Protein AF-A0A085G8K5-F1 (afdb_monomer_lite)

Sequence (101 aa):
MGSASGGGGSQIAQLNKQIDKLTQQLKNLSKKSDQSQEDVQKQIASIRQQIIMLQQQIQQIQQQQAQKAEQQAEKAMLDAEKANPKKDDDKKAAGQVDIYV

pLDDT: mean 75.66, std 19.02, range [35.22, 96.44]

Secondary structure (DSSP, 8-state):
------HHHHHHHHHHHHHHHHHHHHHHHTT-TTS-HHHHHHHHHHHHHHHHHHHHHHHHHHHHHHHHHHHHHHHHHHHHHHTS-----------------

Organism: Ewingella americana (strain ATCC 33852 / DSM 4580 / CCUG 14506 / JCM 5911 / LMG 7869 / NCTC 12157 / CDC 1468-78) (NCBI:txid910964)

InterPro domains:
  IPR025577 FlxA-like protein [PF14282] (4-84)

Structure (mmCIF, N/CA/C/O backbone):
data_AF-A0A085G8K5-F1
#
_entry.id   AF-A0A085G8K5-F1
#
loop_
_atom_site.group_PD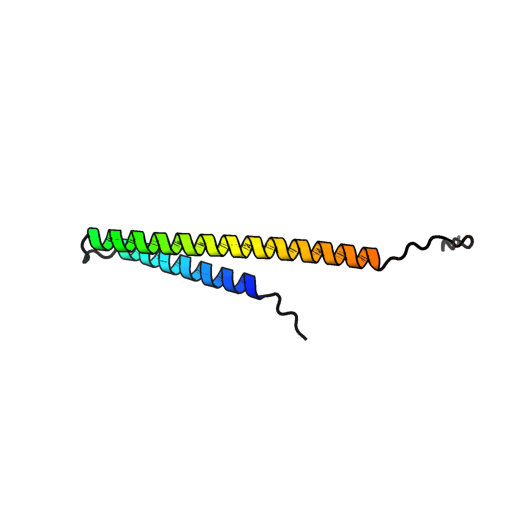B
_atom_site.id
_atom_site.type_symbol
_atom_site.label_atom_id
_atom_site.label_alt_id
_atom_site.label_comp_id
_atom_site.label_asym_id
_atom_site.label_entity_id
_atom_site.label_seq_id
_atom_site.pdbx_PDB_ins_code
_atom_site.Cartn_x
_atom_site.Cartn_y
_atom_site.Cartn_z
_atom_site.occupancy
_atom_site.B_iso_or_equiv
_atom_site.auth_seq_id
_atom_site.auth_comp_id
_atom_site.auth_asym_id
_atom_site.auth_atom_id
_atom_site.pdbx_PDB_model_num
ATOM 1 N N . MET A 1 1 ? 2.448 -14.523 -29.313 1.00 35.22 1 MET A N 1
ATOM 2 C CA . MET A 1 1 ? 2.698 -14.951 -27.914 1.00 35.22 1 MET A CA 1
ATOM 3 C C . MET A 1 1 ? 3.742 -13.985 -27.365 1.00 35.22 1 MET A C 1
ATOM 5 O O . MET A 1 1 ? 4.770 -13.878 -28.001 1.00 35.22 1 MET A O 1
ATOM 9 N N . GLY A 1 2 ? 3.598 -13.161 -26.332 1.00 42.94 2 GLY A N 1
ATOM 10 C CA . GLY A 1 2 ? 2.603 -12.916 -25.292 1.00 42.94 2 GLY A CA 1
ATOM 11 C C . GLY A 1 2 ? 3.322 -11.993 -24.296 1.00 42.94 2 GLY A C 1
ATOM 12 O O . GLY A 1 2 ? 3.936 -12.481 -23.354 1.00 42.94 2 GLY A O 1
ATOM 13 N N . SER A 1 3 ? 3.3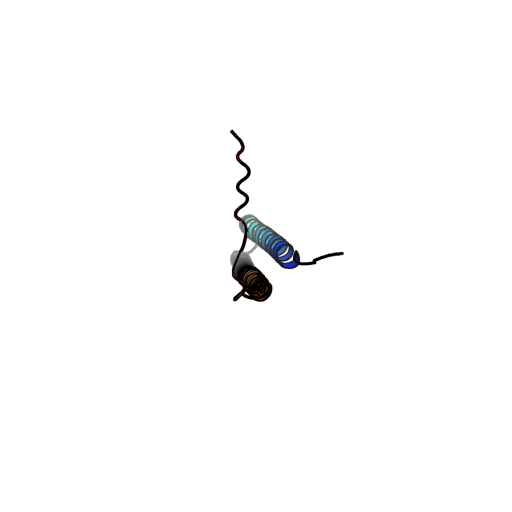80 -10.686 -24.578 1.00 40.31 3 SER A N 1
ATOM 14 C CA . SER A 1 3 ? 4.177 -9.734 -23.789 1.00 40.31 3 SER A CA 1
ATOM 15 C C . SER A 1 3 ? 3.468 -9.410 -22.477 1.00 40.31 3 SER A C 1
ATOM 17 O O . SER A 1 3 ? 2.552 -8.595 -22.424 1.00 40.31 3 SER A O 1
ATOM 19 N N . ALA A 1 4 ? 3.893 -10.083 -21.411 1.00 45.91 4 ALA A N 1
ATOM 20 C CA . ALA A 1 4 ? 3.395 -9.946 -20.047 1.00 45.91 4 ALA A CA 1
ATOM 21 C C . ALA A 1 4 ? 3.855 -8.637 -19.360 1.00 45.91 4 ALA A C 1
ATOM 23 O O . ALA A 1 4 ? 4.403 -8.663 -18.260 1.00 45.91 4 ALA A O 1
ATOM 24 N N . SER A 1 5 ? 3.631 -7.473 -19.977 1.00 49.12 5 SER A N 1
ATOM 25 C CA . SER A 1 5 ? 3.975 -6.166 -19.385 1.00 49.12 5 SER A CA 1
ATOM 26 C C . SER A 1 5 ? 2.895 -5.585 -18.452 1.00 49.12 5 SER A C 1
ATOM 28 O O . SER A 1 5 ? 3.056 -4.485 -17.933 1.00 49.12 5 SER A O 1
ATOM 30 N N . GLY A 1 6 ? 1.808 -6.315 -18.170 1.00 50.12 6 GLY A N 1
ATOM 31 C CA . GLY A 1 6 ? 0.637 -5.806 -17.429 1.00 50.12 6 GLY A CA 1
ATOM 32 C C . GLY A 1 6 ? 0.668 -5.903 -15.891 1.00 50.12 6 GLY A C 1
ATOM 33 O O . GLY A 1 6 ? -0.340 -5.614 -15.242 1.00 50.12 6 GLY A O 1
ATOM 34 N N . GLY A 1 7 ? 1.776 -6.332 -15.276 1.00 59.88 7 GLY A N 1
ATOM 35 C CA . GLY A 1 7 ? 1.799 -6.683 -13.844 1.00 59.88 7 GLY A CA 1
ATOM 36 C C . GLY A 1 7 ? 1.626 -5.500 -12.880 1.00 59.88 7 GLY A C 1
ATOM 37 O O . GLY A 1 7 ? 0.931 -5.610 -11.870 1.00 59.88 7 GLY A O 1
ATOM 38 N N . GLY A 1 8 ? 2.207 -4.343 -13.204 1.00 65.56 8 GLY A N 1
ATOM 39 C CA . GLY A 1 8 ? 2.260 -3.207 -12.282 1.00 65.56 8 GLY A CA 1
ATOM 40 C C . GLY A 1 8 ? 0.914 -2.503 -12.063 1.00 65.56 8 GLY A C 1
ATOM 41 O O . GLY A 1 8 ? 0.579 -2.139 -10.934 1.00 65.56 8 GLY A O 1
ATOM 42 N N . GLY A 1 9 ? 0.110 -2.341 -13.119 1.00 78.31 9 GLY A N 1
ATOM 43 C CA . GLY A 1 9 ? -1.213 -1.711 -13.018 1.00 78.31 9 GLY A CA 1
ATOM 44 C C . GLY A 1 9 ? -2.196 -2.544 -12.191 1.00 78.31 9 GLY A C 1
ATOM 45 O O . GLY A 1 9 ? -2.925 -2.011 -11.353 1.00 78.31 9 GLY A O 1
ATOM 46 N N . SER A 1 10 ? -2.150 -3.869 -12.355 1.00 84.19 10 SER A N 1
ATOM 47 C CA . SER A 1 10 ? -2.986 -4.808 -11.597 1.00 84.19 10 SER A CA 1
ATOM 48 C C . SER A 1 10 ? -2.677 -4.768 -10.096 1.00 84.19 10 SER A C 1
ATOM 50 O O . SER A 1 10 ? -3.593 -4.781 -9.273 1.00 84.19 10 SER A O 1
ATOM 52 N N . GLN A 1 11 ? -1.396 -4.642 -9.737 1.00 86.25 11 GLN A N 1
ATOM 53 C CA . GLN A 1 11 ? -0.958 -4.546 -8.346 1.00 86.25 11 GLN A CA 1
ATOM 54 C C . GLN A 1 11 ? -1.389 -3.220 -7.699 1.00 86.25 11 GLN A C 1
ATOM 56 O O . GLN A 1 11 ? -1.919 -3.228 -6.589 1.00 86.25 11 GLN A O 1
ATOM 61 N N . ILE A 1 12 ? -1.271 -2.088 -8.407 1.00 90.19 12 ILE A N 1
ATOM 62 C CA . ILE A 1 12 ? -1.782 -0.789 -7.927 1.00 90.19 12 ILE A CA 1
ATOM 63 C C . ILE A 1 12 ? -3.298 -0.853 -7.683 1.00 90.19 12 ILE A C 1
ATOM 65 O O . ILE A 1 12 ? -3.779 -0.383 -6.652 1.00 90.19 12 ILE A O 1
ATOM 69 N N . ALA A 1 13 ? -4.064 -1.458 -8.595 1.00 91.56 13 ALA A N 1
ATOM 70 C CA . ALA A 1 13 ? -5.515 -1.581 -8.447 1.00 91.56 13 ALA A CA 1
ATOM 71 C C . ALA A 1 13 ? -5.911 -2.415 -7.215 1.00 91.56 13 ALA A C 1
ATOM 73 O O . ALA A 1 13 ? -6.872 -2.081 -6.519 1.00 91.56 13 ALA A O 1
ATOM 74 N N . GLN A 1 14 ? -5.169 -3.485 -6.916 1.00 93.31 14 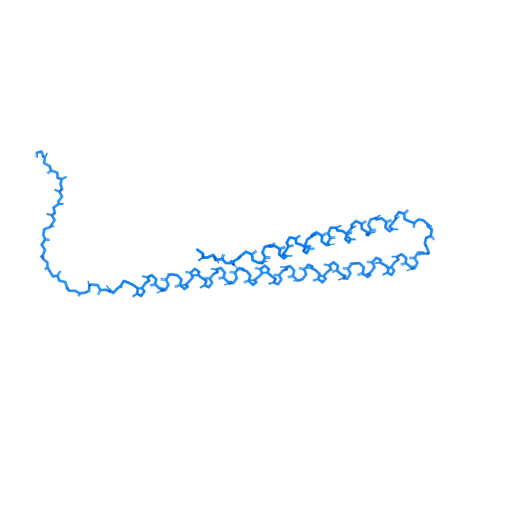GLN A N 1
ATOM 75 C CA . GLN A 1 14 ? -5.381 -4.290 -5.710 1.00 93.31 14 GLN A CA 1
ATOM 76 C C . GLN A 1 14 ? -5.051 -3.509 -4.432 1.00 93.31 14 GLN A C 1
ATOM 78 O O . GLN A 1 14 ? -5.845 -3.543 -3.490 1.00 93.31 14 GLN A O 1
ATOM 83 N N . LEU A 1 15 ? -3.934 -2.775 -4.411 1.00 93.56 15 LEU A N 1
ATOM 84 C CA . LEU A 1 15 ? -3.532 -1.947 -3.268 1.00 93.56 15 LEU A CA 1
ATOM 85 C C . LEU A 1 15 ? -4.550 -0.827 -2.996 1.00 93.56 15 LEU A C 1
ATOM 87 O O . LEU A 1 15 ? -4.957 -0.639 -1.852 1.00 93.56 15 LEU A O 1
ATOM 91 N N . ASN A 1 16 ? -5.055 -0.158 -4.039 1.00 93.50 16 ASN A N 1
ATOM 92 C CA . ASN A 1 16 ? -6.115 0.849 -3.901 1.00 93.50 16 ASN A CA 1
ATOM 93 C C . ASN A 1 16 ? -7.396 0.264 -3.288 1.00 93.50 16 ASN A C 1
ATOM 95 O O . ASN A 1 16 ? -7.945 0.832 -2.346 1.00 93.50 16 ASN A O 1
ATOM 99 N N . LYS A 1 17 ? -7.824 -0.928 -3.727 1.00 96.12 17 LYS A N 1
ATOM 100 C CA . LYS A 1 17 ? -8.978 -1.615 -3.118 1.00 96.12 17 LYS A CA 1
ATOM 101 C C . LYS A 1 17 ? -8.760 -1.934 -1.636 1.00 96.12 17 LYS A C 1
ATOM 103 O O . LYS A 1 17 ? -9.721 -1.929 -0.866 1.00 96.12 17 LYS A O 1
ATOM 108 N N . GLN A 1 18 ? -7.531 -2.250 -1.223 1.00 95.19 18 GLN A N 1
ATOM 109 C CA . GLN A 1 18 ? -7.216 -2.474 0.192 1.00 95.19 18 GLN A CA 1
ATOM 110 C C . GLN A 1 18 ? -7.297 -1.173 0.998 1.00 95.19 18 GLN A C 1
ATOM 112 O O . GLN A 1 18 ? -7.875 -1.181 2.084 1.00 95.19 18 GLN A O 1
ATOM 117 N N . ILE A 1 19 ? -6.806 -0.057 0.450 1.00 94.88 19 ILE A N 1
ATOM 118 C CA . ILE A 1 19 ? -6.940 1.273 1.066 1.00 94.88 19 ILE A CA 1
ATOM 119 C C . ILE A 1 19 ? -8.415 1.642 1.249 1.00 94.88 19 ILE A C 1
ATOM 121 O O . ILE A 1 19 ? -8.800 2.086 2.334 1.00 94.88 19 ILE A O 1
ATOM 125 N N . ASP A 1 20 ? -9.257 1.411 0.240 1.00 95.75 20 ASP A N 1
ATOM 126 C CA . ASP A 1 20 ? -10.696 1.681 0.334 1.00 95.75 20 ASP A CA 1
ATOM 127 C C . ASP A 1 20 ? -11.353 0.856 1.444 1.00 95.75 20 ASP A C 1
ATOM 129 O O . ASP A 1 20 ? -12.097 1.396 2.268 1.00 95.75 20 ASP A O 1
ATOM 133 N N . LYS A 1 21 ? -11.032 -0.443 1.528 1.00 96.00 21 LYS A N 1
ATOM 134 C CA . LYS A 1 21 ? -11.526 -1.320 2.601 1.00 96.00 21 LYS A CA 1
ATOM 135 C C . LYS A 1 21 ? -11.100 -0.830 3.984 1.00 96.00 21 LYS A C 1
ATOM 137 O O . LYS A 1 21 ? -11.947 -0.722 4.869 1.00 96.00 21 LYS A O 1
ATOM 142 N N . LEU A 1 22 ? -9.824 -0.494 4.164 1.00 94.81 22 LEU A N 1
ATOM 143 C CA . LEU A 1 22 ? -9.290 0.028 5.428 1.00 94.81 22 LEU A CA 1
ATOM 144 C C . LEU A 1 22 ? -9.942 1.366 5.808 1.00 94.81 22 LEU A C 1
ATOM 146 O O . LEU A 1 22 ? -10.302 1.589 6.964 1.00 94.81 22 LEU A O 1
ATOM 150 N N . THR A 1 23 ? -10.185 2.235 4.829 1.00 92.44 23 THR A N 1
ATOM 151 C CA . THR A 1 23 ? -10.864 3.523 5.035 1.00 92.44 23 THR A CA 1
ATOM 152 C C . THR A 1 23 ? -12.329 3.329 5.437 1.00 92.44 23 THR A C 1
ATOM 154 O O . THR A 1 23 ? -12.840 4.037 6.310 1.00 92.44 23 THR A O 1
ATOM 157 N N . GLN A 1 24 ? -13.019 2.346 4.853 1.00 94.38 24 GLN A N 1
ATOM 158 C CA . GLN A 1 24 ? -14.368 1.972 5.283 1.00 94.38 24 GLN A CA 1
ATOM 159 C C . GLN A 1 24 ? -14.379 1.376 6.693 1.00 94.38 24 GLN A C 1
ATOM 161 O O . GLN A 1 24 ? -15.255 1.725 7.485 1.00 94.38 24 GLN A O 1
ATOM 166 N N . GLN A 1 25 ? -13.399 0.536 7.039 1.00 91.06 25 GLN A N 1
ATOM 167 C CA . GLN A 1 25 ? -13.248 0.033 8.406 1.00 91.06 25 GLN A CA 1
ATOM 168 C C . GLN A 1 25 ? -13.064 1.184 9.398 1.00 91.06 25 GLN A C 1
ATOM 170 O O . GLN A 1 25 ? -13.743 1.199 10.421 1.00 91.06 25 GLN A O 1
ATOM 175 N N . LEU A 1 26 ? -12.262 2.199 9.058 1.00 89.94 26 LEU A N 1
ATOM 176 C CA . LEU A 1 26 ? -12.099 3.404 9.873 1.00 89.94 26 LEU A CA 1
ATOM 177 C C . LEU A 1 26 ? -13.436 4.124 10.124 1.00 89.94 26 LEU A C 1
ATOM 179 O O . LEU A 1 26 ? -13.761 4.448 11.263 1.00 89.94 26 LEU A O 1
ATOM 183 N N . LYS A 1 27 ? -14.242 4.328 9.071 1.00 89.06 27 LYS A N 1
ATOM 184 C CA . LYS A 1 27 ? -15.578 4.946 9.182 1.00 89.06 27 LYS A CA 1
ATOM 185 C C . LYS A 1 27 ? -16.541 4.115 10.026 1.00 89.06 27 LYS A C 1
ATOM 187 O O . LYS A 1 27 ? -17.376 4.677 10.729 1.00 89.06 27 LYS A O 1
ATOM 192 N N . ASN A 1 28 ? -16.453 2.791 9.936 1.00 89.56 28 ASN A N 1
ATOM 193 C CA . ASN A 1 28 ? -17.311 1.887 10.692 1.00 89.56 28 ASN A CA 1
ATOM 194 C C . ASN A 1 28 ? -16.897 1.802 12.165 1.00 89.56 28 ASN A C 1
ATOM 196 O O . ASN A 1 28 ? -17.766 1.643 13.015 1.00 89.56 28 ASN A O 1
ATOM 200 N N . LEU A 1 29 ? -15.610 1.968 12.481 1.00 85.31 29 LEU A N 1
ATOM 201 C CA . LEU A 1 29 ? -15.123 2.015 13.861 1.00 85.31 29 LEU A CA 1
ATOM 202 C C . LEU A 1 29 ? -15.681 3.206 14.630 1.00 85.31 29 LEU A C 1
ATOM 204 O O . LEU A 1 29 ? -16.117 3.041 15.762 1.00 85.31 29 LEU A O 1
ATOM 208 N N . SER A 1 30 ? -15.785 4.373 13.992 1.00 74.19 30 SER A N 1
ATOM 209 C CA . SER A 1 30 ? -16.426 5.547 14.599 1.00 74.19 30 SER A CA 1
ATOM 210 C C . SER A 1 30 ? -17.921 5.356 14.890 1.00 74.19 30 SER A C 1
ATOM 212 O O . SER A 1 30 ? -18.496 6.153 15.622 1.00 74.19 30 SER A O 1
ATOM 214 N N . LYS A 1 31 ? -18.560 4.325 14.318 1.00 79.75 31 LYS A N 1
ATOM 215 C CA . LYS A 1 31 ? -19.977 3.994 14.536 1.00 79.75 31 LYS A CA 1
ATOM 216 C C . LYS A 1 31 ? -20.191 2.894 15.579 1.00 79.75 31 LYS A C 1
ATOM 218 O O . LYS A 1 31 ? -21.336 2.626 15.926 1.00 79.75 31 LYS A O 1
ATOM 223 N N . LYS A 1 32 ? -19.130 2.225 16.046 1.00 73.88 32 LYS A N 1
ATOM 224 C CA . LYS A 1 32 ? -19.239 1.182 17.072 1.00 73.88 32 LYS A CA 1
ATOM 225 C C . LYS A 1 32 ? -19.193 1.823 18.454 1.00 73.88 32 LYS A C 1
ATOM 227 O O . LYS A 1 32 ? -18.127 2.194 18.929 1.00 73.88 32 LYS A O 1
ATOM 232 N N . SER A 1 33 ? -20.359 1.938 19.082 1.00 65.00 33 SER A N 1
ATOM 233 C CA . SER A 1 33 ? -20.522 2.516 20.423 1.00 65.00 33 SER A CA 1
ATOM 234 C C . SER A 1 33 ? -20.166 1.555 2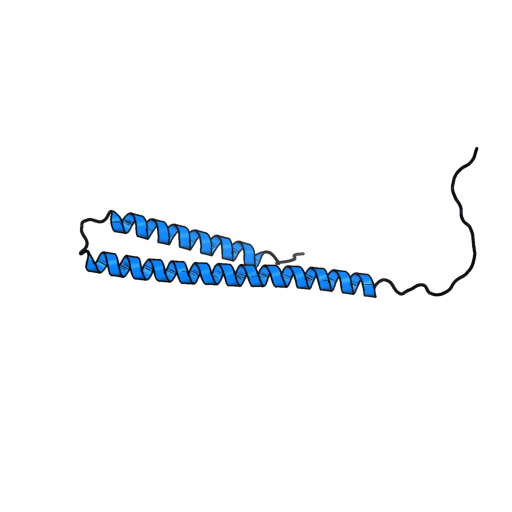1.567 1.00 65.00 33 SER A C 1
ATOM 236 O O . SER A 1 33 ? -20.033 2.005 22.696 1.00 65.00 33 SER A O 1
ATOM 238 N N . ASP A 1 34 ? -19.978 0.260 21.282 1.00 76.94 34 ASP A N 1
ATOM 239 C CA . ASP A 1 34 ? -19.705 -0.782 22.291 1.00 76.94 34 ASP A CA 1
ATOM 240 C C . ASP A 1 34 ? -18.218 -0.954 22.664 1.00 76.94 34 ASP A C 1
ATOM 242 O O . ASP A 1 34 ? -17.889 -1.791 23.502 1.00 76.94 34 ASP A O 1
ATOM 246 N N . GLN A 1 35 ? -17.292 -0.209 22.047 1.00 78.00 35 GLN A N 1
ATOM 247 C CA . GLN A 1 35 ? -15.860 -0.297 22.366 1.00 78.00 35 GLN A CA 1
ATOM 248 C C . GLN A 1 35 ? -15.368 0.912 23.161 1.00 78.00 35 GLN A C 1
ATOM 250 O O . GLN A 1 35 ? -15.737 2.052 22.884 1.00 78.00 35 GLN A O 1
ATOM 255 N N . SER A 1 36 ? -14.451 0.659 24.097 1.00 84.25 36 SER A N 1
ATOM 256 C CA . SER A 1 36 ? -13.732 1.704 24.821 1.00 84.25 36 SER A CA 1
ATOM 257 C C . SER A 1 36 ? -13.008 2.642 23.855 1.00 84.25 36 SER A C 1
ATOM 259 O O . SER A 1 36 ? -12.388 2.211 22.879 1.00 84.25 36 SER A O 1
ATOM 261 N N . GLN A 1 37 ? -13.031 3.938 24.161 1.00 85.00 37 GLN A N 1
ATOM 262 C CA . GLN A 1 37 ? -12.435 4.978 23.319 1.00 85.00 37 GLN A CA 1
ATOM 263 C C . GLN A 1 37 ? -10.941 4.735 23.040 1.00 85.00 37 GLN A C 1
ATOM 265 O O . GLN A 1 37 ? -10.457 5.028 21.947 1.00 85.00 37 GLN A O 1
ATOM 270 N N . GLU A 1 38 ? -10.217 4.158 24.002 1.00 87.81 38 GLU A N 1
ATOM 271 C CA . GLU A 1 38 ? -8.796 3.834 23.862 1.00 87.81 38 GLU A CA 1
ATOM 272 C C . GLU A 1 38 ? -8.544 2.709 22.842 1.00 87.81 38 GLU A C 1
ATOM 274 O O . GLU A 1 38 ? -7.642 2.813 22.008 1.00 87.81 38 GLU A O 1
ATOM 279 N N . ASP A 1 39 ? -9.380 1.667 22.839 1.00 88.69 39 ASP A N 1
ATOM 280 C CA . ASP A 1 39 ? -9.292 0.572 21.866 1.00 88.69 39 ASP A CA 1
ATOM 281 C C . ASP A 1 39 ? -9.615 1.061 20.454 1.00 88.69 39 ASP A C 1
ATOM 283 O O . ASP A 1 39 ? -8.915 0.725 19.494 1.00 88.69 39 ASP A O 1
ATOM 287 N N . VAL A 1 40 ? -10.632 1.918 20.326 1.00 89.25 40 VAL A N 1
ATOM 288 C CA . VAL A 1 40 ? -10.986 2.551 19.050 1.00 89.25 40 VAL A CA 1
ATOM 289 C C . VAL A 1 40 ? -9.825 3.400 18.532 1.00 89.25 40 VAL A C 1
ATOM 291 O O . VAL A 1 40 ? -9.463 3.292 17.359 1.00 89.25 40 VAL A O 1
ATOM 294 N N . GLN A 1 41 ? -9.185 4.202 19.388 1.00 89.38 41 GLN A N 1
ATOM 295 C CA . GLN A 1 41 ? -8.026 5.004 18.987 1.00 89.38 41 GLN A CA 1
ATOM 296 C C . GLN A 1 41 ? -6.840 4.145 18.533 1.00 89.38 41 GLN A C 1
ATOM 298 O O . GLN A 1 41 ? -6.242 4.449 17.497 1.00 89.38 41 GLN A O 1
ATOM 303 N N . LYS A 1 42 ? -6.525 3.051 19.240 1.00 91.44 42 LYS A N 1
ATOM 304 C CA . LYS A 1 42 ? -5.458 2.115 18.836 1.00 91.44 42 LYS A CA 1
ATOM 305 C C . LYS A 1 42 ? -5.742 1.499 17.465 1.00 91.44 42 LYS A C 1
ATOM 307 O O . LYS A 1 42 ? -4.846 1.432 16.621 1.00 91.44 42 LYS A O 1
ATOM 312 N N . GLN A 1 43 ? -6.990 1.107 17.205 1.00 90.69 43 GLN A N 1
ATOM 313 C CA . GLN A 1 43 ? -7.387 0.561 15.905 1.00 90.69 43 GLN A CA 1
ATOM 314 C C . GLN A 1 43 ? -7.320 1.611 14.790 1.00 90.69 43 GLN A C 1
ATOM 316 O O . GLN A 1 43 ? -6.784 1.327 13.719 1.00 90.69 43 GLN A O 1
ATOM 321 N N . ILE A 1 44 ? -7.778 2.841 15.048 1.00 90.94 44 ILE A N 1
ATOM 322 C CA . ILE A 1 44 ? -7.651 3.972 14.115 1.00 90.94 44 ILE A CA 1
ATOM 323 C C . ILE A 1 44 ? -6.182 4.218 13.768 1.00 90.94 44 ILE A C 1
ATOM 325 O O . ILE A 1 44 ? -5.852 4.360 12.589 1.00 90.94 44 ILE A O 1
ATOM 329 N N . ALA A 1 45 ? -5.299 4.258 14.769 1.00 93.50 45 ALA A N 1
ATOM 330 C CA . ALA A 1 45 ? -3.871 4.475 14.564 1.00 93.50 45 ALA A CA 1
ATOM 331 C C . ALA A 1 45 ? -3.246 3.355 13.717 1.00 93.50 45 ALA A C 1
ATOM 333 O O . ALA A 1 45 ? -2.570 3.640 12.728 1.00 93.50 45 ALA A O 1
ATOM 334 N N . SER A 1 46 ? -3.545 2.092 14.038 1.00 95.00 46 SER A N 1
ATOM 335 C CA . SER A 1 46 ? -3.057 0.933 13.280 1.00 95.00 46 SER A CA 1
ATOM 336 C C . SER A 1 46 ? -3.521 0.955 11.820 1.00 95.00 46 SER A C 1
ATOM 338 O O . SER A 1 46 ? -2.709 0.814 10.905 1.00 95.00 46 SER A O 1
ATOM 340 N N . ILE A 1 47 ? -4.811 1.208 11.579 1.00 94.31 47 ILE A N 1
ATOM 341 C CA . ILE A 1 47 ? -5.378 1.279 10.225 1.00 94.31 47 ILE A CA 1
ATOM 342 C C . ILE A 1 47 ? -4.766 2.442 9.438 1.00 94.31 47 ILE A C 1
ATOM 344 O O . ILE A 1 47 ? -4.393 2.266 8.279 1.00 94.31 47 ILE A O 1
ATOM 348 N N . ARG A 1 48 ? -4.607 3.621 10.054 1.00 93.81 48 ARG A N 1
ATOM 349 C CA . ARG A 1 48 ? -3.944 4.767 9.409 1.00 93.81 48 ARG A CA 1
ATOM 350 C C . ARG A 1 48 ? -2.512 4.435 9.006 1.00 93.81 48 ARG A C 1
ATOM 352 O O . ARG A 1 48 ? -2.113 4.762 7.892 1.00 93.81 48 ARG A O 1
ATOM 359 N N . GLN A 1 49 ? -1.764 3.754 9.870 1.00 96.44 49 GLN A N 1
ATOM 360 C CA . GLN A 1 49 ? -0.396 3.341 9.566 1.00 96.44 49 GLN A CA 1
ATOM 361 C C . GLN A 1 49 ? -0.344 2.371 8.379 1.00 96.44 49 GLN A C 1
ATOM 363 O O . GLN A 1 49 ? 0.490 2.531 7.488 1.00 96.44 49 GLN A O 1
ATOM 368 N N . GLN A 1 50 ? -1.270 1.410 8.319 1.00 95.38 50 GLN A N 1
ATOM 369 C CA . GLN A 1 50 ? -1.389 0.492 7.183 1.00 95.38 50 GLN A CA 1
ATOM 370 C C . GLN A 1 50 ? -1.724 1.232 5.882 1.00 95.38 50 GLN A C 1
ATOM 372 O O . GLN A 1 50 ? -1.103 0.968 4.855 1.00 95.38 50 GLN A O 1
ATOM 377 N N . ILE A 1 51 ? -2.639 2.207 5.924 1.00 95.38 51 ILE A N 1
ATOM 378 C CA . ILE A 1 51 ? -2.967 3.047 4.762 1.00 95.38 51 ILE A CA 1
ATOM 379 C C . ILE A 1 51 ? -1.728 3.805 4.268 1.00 95.38 51 ILE A C 1
ATOM 381 O O . ILE A 1 51 ? -1.466 3.811 3.066 1.00 95.38 51 ILE A O 1
ATOM 385 N N . ILE A 1 52 ? -0.947 4.405 5.172 1.00 96.00 52 ILE A N 1
ATOM 386 C CA . ILE A 1 52 ? 0.279 5.138 4.815 1.00 96.00 52 ILE A CA 1
ATOM 387 C C . ILE A 1 52 ? 1.291 4.211 4.128 1.00 96.00 52 ILE A C 1
ATOM 389 O O . ILE A 1 52 ? 1.870 4.587 3.109 1.00 96.00 52 ILE A O 1
ATOM 393 N N . MET A 1 53 ? 1.487 2.994 4.644 1.00 96.31 53 MET A N 1
ATOM 394 C CA . MET A 1 53 ? 2.389 2.019 4.020 1.00 96.31 53 MET A CA 1
ATOM 395 C C . MET A 1 53 ? 1.919 1.615 2.618 1.00 96.31 53 MET A C 1
ATOM 397 O O . MET A 1 53 ? 2.721 1.600 1.685 1.00 96.31 53 MET A O 1
ATOM 401 N N . LEU A 1 54 ? 0.621 1.347 2.444 1.00 95.38 54 LEU A N 1
ATOM 402 C CA . LEU A 1 54 ? 0.058 1.001 1.136 1.00 95.38 54 LEU A CA 1
ATOM 403 C C . LEU A 1 54 ? 0.188 2.158 0.134 1.00 95.38 54 LEU A C 1
ATOM 405 O O . LEU A 1 54 ? 0.537 1.925 -1.021 1.00 95.38 54 LEU A O 1
ATOM 409 N N . GLN A 1 55 ? -0.027 3.405 0.566 1.00 93.75 55 GLN A N 1
ATOM 410 C CA . GLN A 1 55 ? 0.165 4.582 -0.290 1.00 93.75 55 GLN A CA 1
ATOM 411 C C . GLN A 1 55 ? 1.623 4.746 -0.729 1.00 93.75 55 GLN A C 1
ATOM 413 O O . GLN A 1 55 ? 1.876 5.009 -1.906 1.00 93.75 55 GLN A O 1
ATOM 418 N N . GLN A 1 56 ? 2.580 4.548 0.181 1.00 96.06 56 GLN A N 1
ATOM 419 C CA . GLN A 1 56 ? 4.002 4.569 -0.171 1.00 96.06 56 GLN A CA 1
ATOM 420 C C . GLN A 1 56 ? 4.345 3.477 -1.186 1.00 96.06 56 GLN A C 1
ATOM 422 O O . GLN A 1 56 ? 5.038 3.742 -2.169 1.00 96.06 56 GLN A O 1
ATOM 427 N N . GLN A 1 57 ? 3.806 2.270 -1.004 1.00 93.44 57 GLN A N 1
ATOM 428 C CA . GLN A 1 57 ? 4.031 1.169 -1.935 1.00 93.44 57 GLN A CA 1
ATOM 429 C C . GLN A 1 57 ? 3.456 1.472 -3.327 1.00 93.44 57 GLN A C 1
ATOM 431 O O . GLN A 1 57 ? 4.103 1.189 -4.335 1.00 93.44 57 GLN A O 1
ATOM 436 N N . ILE A 1 58 ? 2.282 2.108 -3.403 1.00 93.19 58 ILE A N 1
ATOM 437 C CA . ILE A 1 58 ? 1.703 2.562 -4.675 1.00 93.19 58 ILE A CA 1
ATOM 438 C C . ILE A 1 58 ? 2.606 3.594 -5.352 1.00 93.19 58 ILE A C 1
ATOM 440 O O . ILE A 1 58 ? 2.881 3.448 -6.544 1.00 93.19 58 ILE A O 1
ATOM 444 N N . GLN A 1 59 ? 3.085 4.605 -4.620 1.00 93.31 59 GLN A N 1
ATOM 445 C CA . GLN A 1 59 ? 3.986 5.611 -5.192 1.00 93.31 59 GLN A CA 1
ATOM 446 C C . GLN A 1 59 ? 5.267 4.978 -5.735 1.00 93.31 59 GLN A C 1
ATOM 448 O O . GLN A 1 59 ? 5.678 5.285 -6.853 1.00 93.31 59 GLN A O 1
ATOM 453 N N . GLN A 1 60 ? 5.867 4.052 -4.984 1.00 92.75 60 GLN A N 1
ATOM 454 C CA . GLN A 1 60 ? 7.076 3.361 -5.418 1.00 92.75 60 GLN A CA 1
ATOM 455 C C . GLN A 1 60 ? 6.834 2.567 -6.710 1.00 92.75 60 GLN A C 1
ATOM 457 O O . GLN A 1 60 ? 7.638 2.633 -7.640 1.00 92.75 60 GLN A O 1
ATOM 462 N N . ILE A 1 61 ? 5.705 1.858 -6.805 1.00 91.00 61 ILE A N 1
ATOM 463 C CA . ILE A 1 61 ? 5.341 1.101 -8.008 1.00 91.00 61 ILE A CA 1
ATOM 464 C C . ILE A 1 61 ? 5.074 2.041 -9.196 1.00 91.00 61 ILE A C 1
ATOM 466 O O . ILE A 1 61 ? 5.482 1.725 -10.314 1.00 91.00 61 ILE A O 1
ATOM 470 N N . GLN A 1 62 ? 4.417 3.186 -8.983 1.00 88.62 62 GLN A N 1
ATOM 471 C CA . GLN A 1 62 ? 4.190 4.178 -10.042 1.00 88.62 62 GLN A CA 1
ATOM 472 C C . GLN A 1 62 ? 5.504 4.753 -10.572 1.00 88.62 62 GLN A C 1
ATOM 474 O O . GLN A 1 62 ? 5.701 4.777 -11.786 1.00 88.62 62 GLN A O 1
ATOM 479 N N . GLN A 1 63 ? 6.428 5.139 -9.687 1.00 89.94 63 GLN A N 1
ATOM 480 C CA . GLN A 1 63 ? 7.747 5.631 -10.096 1.00 89.94 63 GLN A CA 1
ATOM 481 C C . GLN A 1 63 ? 8.519 4.576 -10.894 1.00 89.94 63 GLN A C 1
ATOM 483 O O . GLN A 1 63 ? 9.069 4.881 -11.950 1.00 89.94 63 GLN A O 1
ATOM 488 N N . GLN A 1 64 ? 8.509 3.317 -10.446 1.00 88.56 64 GLN A N 1
ATOM 489 C CA . GLN A 1 64 ? 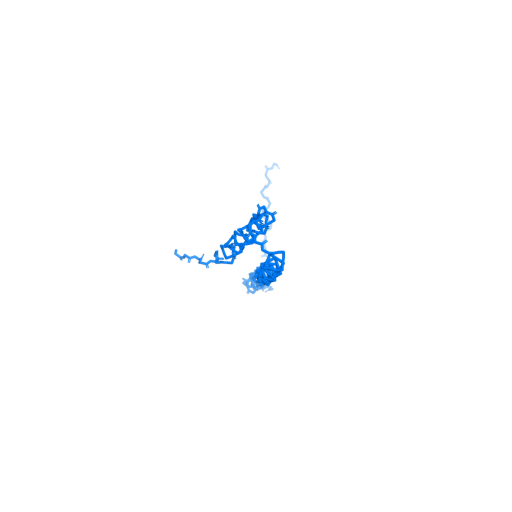9.162 2.227 -11.177 1.00 88.56 64 GLN A CA 1
ATOM 490 C C . GLN A 1 64 ? 8.547 1.983 -12.559 1.00 88.56 64 GLN A C 1
ATOM 492 O O . GLN A 1 64 ? 9.263 1.621 -13.493 1.00 88.56 64 GLN A O 1
ATOM 497 N N . GLN A 1 65 ? 7.230 2.143 -12.705 1.00 85.56 65 GLN A N 1
ATOM 498 C CA . GLN A 1 65 ? 6.570 2.010 -14.004 1.00 85.56 65 GLN A CA 1
ATOM 499 C C . GLN A 1 65 ? 6.923 3.160 -14.943 1.00 85.56 65 GLN A C 1
ATOM 501 O O . GLN A 1 65 ? 7.235 2.890 -16.101 1.00 85.56 65 GLN A O 1
ATOM 506 N N . ALA A 1 66 ? 6.930 4.401 -14.446 1.00 83.31 66 ALA A N 1
ATOM 507 C CA . ALA A 1 66 ? 7.330 5.571 -15.226 1.00 83.31 66 ALA A CA 1
ATOM 508 C C . ALA A 1 66 ? 8.767 5.418 -15.749 1.00 83.31 66 ALA A C 1
ATOM 510 O O . ALA A 1 66 ? 8.982 5.432 -16.958 1.00 83.31 66 ALA A O 1
ATOM 511 N N . GLN A 1 67 ? 9.714 5.092 -14.863 1.00 85.12 67 GLN A N 1
ATOM 512 C CA . GLN A 1 67 ? 11.116 4.884 -15.242 1.00 85.12 67 GLN A CA 1
ATOM 513 C C . GLN A 1 67 ? 11.297 3.759 -16.270 1.00 85.12 67 GLN A C 1
ATOM 515 O O . GLN A 1 67 ? 12.096 3.879 -17.197 1.00 85.12 67 GLN A O 1
ATOM 520 N N . LYS A 1 68 ? 10.564 2.645 -16.133 1.00 83.81 68 LYS A N 1
ATOM 521 C CA . LYS A 1 68 ? 10.624 1.544 -17.110 1.00 83.81 68 LYS A CA 1
ATOM 522 C C . LYS A 1 68 ? 10.055 1.943 -18.469 1.00 83.81 68 LYS A C 1
ATOM 524 O O . LYS A 1 68 ? 10.575 1.474 -19.479 1.00 83.81 68 LYS A O 1
ATOM 529 N N . ALA A 1 69 ? 9.001 2.756 -18.496 1.00 80.00 69 ALA A N 1
ATOM 530 C CA . ALA A 1 69 ? 8.418 3.252 -19.736 1.00 80.00 69 ALA A CA 1
ATOM 531 C C . ALA A 1 69 ? 9.391 4.194 -20.463 1.00 80.00 69 ALA A C 1
ATOM 533 O O . ALA A 1 69 ? 9.620 4.017 -21.657 1.00 80.00 69 ALA A O 1
ATOM 534 N N . GLU A 1 70 ? 10.033 5.111 -19.734 1.00 76.50 70 GLU A N 1
ATOM 535 C CA . GLU A 1 70 ? 11.049 6.024 -20.278 1.00 76.50 70 GLU A CA 1
ATOM 536 C C . GLU A 1 70 ? 12.266 5.261 -20.821 1.00 76.50 70 GLU A C 1
ATOM 538 O O . GLU A 1 70 ? 12.662 5.461 -21.967 1.00 76.50 70 GLU A O 1
ATOM 543 N N . GLN A 1 71 ? 12.800 4.298 -20.061 1.00 76.50 71 GLN A N 1
ATOM 544 C CA . GLN A 1 71 ? 13.931 3.478 -20.515 1.00 76.50 71 GLN A CA 1
ATOM 545 C C . GLN A 1 71 ? 13.600 2.621 -21.744 1.00 76.50 71 GLN A C 1
ATOM 547 O O . GLN A 1 71 ? 14.477 2.371 -22.568 1.00 76.50 71 GLN A O 1
ATOM 552 N N . GLN A 1 72 ? 12.364 2.124 -21.868 1.00 74.88 72 GLN A N 1
ATOM 553 C CA . GLN A 1 72 ? 11.947 1.373 -23.057 1.00 74.88 72 GLN A CA 1
ATOM 554 C C . GLN A 1 72 ? 11.804 2.282 -24.277 1.00 74.88 72 GLN A C 1
ATOM 556 O O . GLN A 1 72 ? 12.219 1.881 -25.361 1.00 74.88 72 GLN A O 1
ATOM 561 N N . ALA A 1 73 ? 11.271 3.494 -24.105 1.00 72.94 73 ALA A N 1
ATOM 562 C CA . ALA A 1 73 ? 11.181 4.474 -25.183 1.00 72.94 73 ALA A CA 1
ATOM 563 C C . ALA A 1 73 ? 12.574 4.912 -25.664 1.00 72.94 73 ALA A C 1
ATOM 565 O O . ALA A 1 73 ? 12.835 4.918 -26.864 1.00 72.94 73 ALA A O 1
ATOM 566 N N . GLU A 1 74 ? 13.495 5.187 -24.738 1.00 73.62 74 GLU A N 1
ATOM 567 C CA . GLU A 1 74 ? 14.859 5.607 -25.068 1.00 73.62 74 GLU A CA 1
ATOM 568 C C . GLU A 1 74 ? 15.657 4.482 -25.744 1.00 73.62 74 GLU A C 1
ATOM 570 O O . GLU A 1 74 ? 16.311 4.714 -26.760 1.00 73.62 74 GLU A O 1
ATOM 575 N N . LYS A 1 75 ? 15.534 3.234 -25.266 1.00 70.94 75 LYS A N 1
ATOM 576 C CA . LYS A 1 75 ? 16.124 2.066 -25.946 1.00 70.94 75 LYS A CA 1
ATOM 577 C C . LYS A 1 75 ? 15.537 1.847 -27.337 1.00 70.94 75 LYS A C 1
ATOM 579 O O . LYS A 1 75 ? 16.295 1.580 -28.261 1.00 70.94 75 LYS A O 1
ATOM 584 N N . ALA A 1 76 ? 14.223 2.000 -27.505 1.00 70.81 76 ALA A N 1
ATOM 585 C CA . ALA A 1 76 ? 13.587 1.881 -28.814 1.00 70.81 76 ALA A CA 1
ATOM 586 C C . ALA A 1 76 ? 14.063 2.973 -29.790 1.00 70.81 76 ALA A C 1
ATOM 588 O O . ALA A 1 76 ? 14.271 2.679 -30.965 1.00 70.81 76 ALA A O 1
ATOM 589 N N . MET A 1 77 ? 14.291 4.206 -29.317 1.00 63.84 77 MET A N 1
ATOM 590 C CA . MET A 1 77 ? 14.875 5.281 -30.132 1.00 63.84 77 MET A CA 1
ATOM 591 C C . MET A 1 77 ? 16.348 5.016 -30.475 1.00 63.84 77 MET A C 1
ATOM 593 O O . MET A 1 77 ? 16.739 5.181 -31.627 1.00 63.84 77 MET A O 1
ATOM 597 N N . LEU A 1 78 ? 17.152 4.549 -29.516 1.00 66.06 78 LEU A N 1
ATOM 598 C CA . LEU A 1 78 ? 18.566 4.211 -29.730 1.00 66.06 78 LEU A CA 1
ATOM 599 C C . LEU A 1 78 ? 18.751 3.019 -30.685 1.00 66.06 78 LEU A C 1
ATOM 601 O O . LEU A 1 78 ? 19.669 3.031 -31.506 1.00 66.06 78 LEU A O 1
ATOM 605 N N . ASP A 1 79 ? 17.884 2.008 -30.607 1.00 63.81 79 ASP A N 1
ATOM 606 C CA . ASP A 1 79 ? 17.887 0.874 -31.537 1.00 63.81 79 ASP A CA 1
ATOM 607 C C . ASP A 1 79 ? 17.412 1.296 -32.939 1.00 63.81 79 ASP A C 1
ATOM 609 O O . ASP A 1 79 ? 17.988 0.856 -33.935 1.00 63.81 79 ASP A O 1
ATOM 613 N N . ALA A 1 80 ? 16.429 2.201 -33.040 1.00 59.94 80 ALA A N 1
ATOM 614 C CA . ALA A 1 80 ? 16.005 2.777 -34.318 1.00 59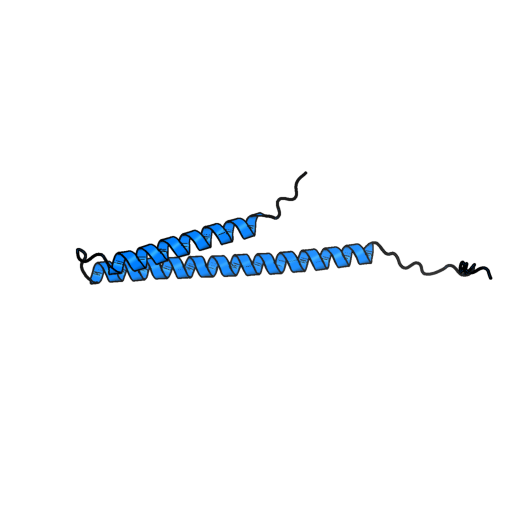.94 80 ALA A CA 1
ATOM 615 C C . ALA A 1 80 ? 17.103 3.642 -34.969 1.00 59.94 80 ALA A C 1
ATOM 617 O O . ALA A 1 80 ? 17.276 3.598 -36.187 1.00 59.94 80 ALA A O 1
ATOM 618 N N . GLU A 1 81 ? 17.884 4.380 -34.176 1.00 57.00 81 GLU A N 1
ATOM 619 C CA . GLU A 1 81 ? 19.000 5.197 -34.667 1.00 57.00 81 GLU A CA 1
ATOM 620 C C . GLU A 1 81 ? 20.216 4.345 -35.078 1.00 57.00 81 GLU A C 1
ATOM 622 O O . GLU A 1 81 ? 20.857 4.626 -36.090 1.00 57.00 81 GLU A O 1
ATOM 627 N N . LYS A 1 82 ? 20.499 3.237 -34.377 1.00 57.53 82 LYS A N 1
ATOM 628 C CA . LYS A 1 82 ? 21.536 2.270 -34.791 1.00 57.53 82 LYS A CA 1
ATOM 629 C C . LYS A 1 82 ? 21.152 1.438 -36.017 1.00 57.53 82 LYS A C 1
ATOM 631 O O . LYS A 1 82 ? 22.045 0.952 -36.710 1.00 57.53 82 LYS A O 1
ATOM 636 N N . ALA A 1 83 ? 19.859 1.275 -36.296 1.00 55.00 83 ALA A N 1
ATOM 637 C CA . ALA A 1 83 ? 19.361 0.587 -37.487 1.00 55.00 83 ALA A CA 1
ATOM 638 C C . ALA A 1 83 ? 19.400 1.451 -38.763 1.00 55.00 83 ALA A C 1
ATOM 640 O O . ALA A 1 83 ? 19.123 0.933 -39.846 1.00 55.00 83 ALA A O 1
ATOM 641 N N . ASN A 1 84 ? 19.773 2.734 -38.666 1.00 51.69 84 ASN A N 1
ATOM 642 C CA . ASN A 1 84 ? 19.968 3.613 -39.815 1.00 51.69 84 ASN A CA 1
ATOM 643 C C . ASN A 1 84 ? 21.472 3.903 -40.007 1.00 51.69 84 ASN A C 1
ATOM 645 O O . ASN A 1 84 ? 21.969 4.928 -39.533 1.00 51.69 84 ASN A O 1
ATOM 649 N N . PRO A 1 85 ? 22.244 3.014 -40.666 1.00 47.19 85 PRO A N 1
ATOM 650 C CA . PRO A 1 85 ? 23.597 3.364 -41.065 1.00 47.19 85 PRO A CA 1
ATOM 651 C C . PRO A 1 85 ? 23.498 4.566 -42.001 1.00 47.19 85 PRO A C 1
ATOM 653 O O . PRO A 1 85 ? 22.808 4.517 -43.022 1.00 47.19 85 PRO A O 1
ATOM 656 N N . LYS A 1 86 ? 24.172 5.658 -41.629 1.00 46.22 86 LYS A N 1
ATOM 657 C CA . LYS A 1 86 ? 24.399 6.804 -42.506 1.00 46.22 86 LYS A CA 1
ATOM 658 C C . LYS A 1 86 ? 24.830 6.273 -43.873 1.00 46.22 86 LYS A C 1
ATOM 660 O O . LYS A 1 86 ? 25.895 5.674 -44.000 1.00 46.22 86 LYS A O 1
ATOM 665 N N . LYS A 1 87 ? 23.975 6.458 -44.880 1.00 43.12 87 LYS A N 1
ATOM 666 C CA . LYS A 1 87 ? 24.376 6.389 -46.283 1.00 43.12 87 LYS A CA 1
ATOM 667 C C . LYS A 1 87 ? 25.164 7.662 -46.567 1.00 43.12 87 LYS A C 1
ATOM 669 O O . LYS A 1 87 ? 24.613 8.618 -47.103 1.00 43.12 87 LYS A O 1
ATOM 674 N N . ASP A 1 88 ? 26.413 7.686 -46.130 1.00 53.34 88 ASP A N 1
ATOM 675 C CA . ASP A 1 88 ? 27.399 8.556 -46.747 1.00 53.34 88 ASP A CA 1
ATOM 676 C C . ASP A 1 88 ? 27.888 7.835 -48.018 1.00 53.34 88 ASP A C 1
ATOM 678 O O . ASP A 1 88 ? 28.213 6.649 -47.978 1.00 53.34 88 ASP A O 1
ATOM 682 N N . ASP A 1 89 ? 27.846 8.573 -49.131 1.00 49.03 89 ASP A N 1
ATOM 683 C CA . ASP A 1 89 ? 28.303 8.247 -50.491 1.00 49.03 89 ASP A CA 1
ATOM 684 C C . ASP A 1 89 ? 27.410 7.354 -51.383 1.00 49.03 89 ASP A C 1
ATOM 686 O O . ASP A 1 89 ? 27.561 6.142 -51.452 1.00 49.03 89 ASP A O 1
ATOM 690 N N . ASP A 1 90 ? 26.551 7.994 -52.194 1.00 41.75 90 ASP A N 1
ATOM 691 C CA . ASP A 1 90 ? 26.713 7.898 -53.655 1.00 41.75 90 ASP A CA 1
ATOM 692 C C . ASP A 1 90 ? 26.042 9.073 -54.392 1.00 41.75 90 ASP A C 1
ATOM 694 O O . ASP A 1 90 ? 24.887 9.442 -54.161 1.00 41.75 90 ASP A O 1
ATOM 698 N N . LYS A 1 91 ? 26.802 9.702 -55.288 1.00 54.84 91 LYS A N 1
ATOM 699 C CA . LYS A 1 91 ? 26.331 10.776 -56.167 1.00 54.84 91 LYS A CA 1
ATOM 700 C C . LYS A 1 91 ? 25.369 10.202 -57.218 1.00 54.84 91 LYS A C 1
ATOM 702 O O . LYS A 1 91 ? 25.611 9.131 -57.754 1.00 54.84 91 LYS A O 1
ATOM 707 N N . LYS A 1 92 ? 24.444 11.057 -57.686 1.00 48.69 92 LYS A N 1
ATOM 708 C CA . LYS A 1 92 ? 23.897 11.073 -59.065 1.00 48.69 92 LYS A CA 1
ATOM 709 C C . LYS A 1 92 ? 22.827 10.009 -59.385 1.00 48.69 92 LYS A C 1
ATOM 711 O O . LYS A 1 92 ? 23.147 8.919 -59.827 1.00 48.69 92 LYS A O 1
ATOM 716 N N . ALA A 1 93 ? 21.552 10.408 -59.358 1.00 43.22 93 ALA A N 1
ATOM 717 C CA . ALA A 1 93 ? 20.704 10.535 -60.557 1.00 43.22 93 ALA A CA 1
ATOM 718 C C . ALA A 1 93 ? 19.206 10.591 -60.217 1.00 43.22 93 ALA A C 1
ATOM 720 O O . ALA A 1 93 ? 18.718 9.879 -59.351 1.00 43.22 93 ALA A O 1
ATOM 721 N N . ALA A 1 94 ? 18.513 11.395 -61.025 1.00 43.28 94 ALA A N 1
ATOM 722 C CA . ALA A 1 94 ? 17.084 11.352 -61.309 1.00 43.28 94 ALA A CA 1
ATOM 723 C C . ALA A 1 94 ? 16.141 11.730 -60.159 1.00 43.28 94 ALA A C 1
ATOM 725 O O . ALA A 1 94 ? 15.519 10.900 -59.505 1.00 43.28 94 ALA A O 1
ATOM 726 N N . GLY A 1 95 ? 15.928 13.044 -60.043 1.00 50.53 95 GLY A N 1
ATOM 727 C CA . GLY A 1 95 ? 14.585 13.523 -59.765 1.00 50.53 95 GLY A CA 1
ATOM 728 C C . GLY A 1 95 ? 13.639 12.973 -60.830 1.00 50.53 95 GLY A C 1
ATOM 729 O O . GLY A 1 95 ? 13.811 13.244 -62.017 1.00 50.53 95 GLY A O 1
ATOM 730 N N . GLN A 1 96 ? 12.664 12.186 -60.401 1.00 49.66 96 GLN A N 1
ATOM 731 C CA . GLN A 1 96 ? 11.465 11.929 -61.175 1.00 49.66 96 GLN A CA 1
ATOM 732 C C . GLN A 1 96 ? 10.321 12.482 -60.336 1.00 49.66 96 GLN A C 1
ATOM 734 O O . GLN A 1 96 ? 9.828 11.864 -59.400 1.00 49.66 96 GLN A O 1
ATOM 739 N N . VAL A 1 97 ? 10.039 13.756 -60.594 1.00 48.47 97 VAL A N 1
ATOM 740 C CA . VAL A 1 97 ? 8.822 14.422 -60.154 1.00 48.47 97 VAL A CA 1
ATOM 741 C C . VAL A 1 97 ? 7.790 14.070 -61.215 1.00 48.47 97 VAL A C 1
ATOM 743 O O . VAL A 1 97 ? 7.898 14.528 -62.351 1.00 48.47 97 VAL A O 1
ATOM 746 N N . ASP A 1 98 ? 6.842 13.208 -60.866 1.00 53.25 98 ASP A N 1
ATOM 747 C CA . ASP A 1 98 ? 5.684 12.892 -61.700 1.00 53.25 98 ASP A CA 1
ATOM 748 C C . ASP A 1 98 ? 4.772 14.121 -61.817 1.00 53.25 98 ASP A C 1
ATOM 750 O O . ASP A 1 98 ? 3.867 14.310 -61.006 1.00 53.25 98 ASP A O 1
ATOM 754 N N . ILE A 1 99 ? 5.011 14.977 -62.818 1.00 45.91 99 ILE A N 1
ATOM 755 C CA . ILE A 1 99 ? 4.040 15.971 -63.300 1.00 45.91 99 ILE A CA 1
ATOM 756 C C . ILE A 1 99 ? 4.177 16.069 -64.829 1.00 45.91 99 ILE A C 1
ATOM 758 O O . ILE A 1 99 ? 5.193 16.546 -65.328 1.00 45.91 99 ILE A O 1
ATOM 762 N N . TYR A 1 100 ? 3.157 15.614 -65.569 1.00 46.88 100 TYR A N 1
ATOM 763 C CA . TYR A 1 100 ? 3.040 15.771 -67.026 1.00 46.88 100 TYR A CA 1
ATOM 764 C C . TYR A 1 100 ? 1.816 16.652 -67.341 1.00 46.88 100 TYR A C 1
ATOM 766 O O . TYR A 1 100 ? 0.679 16.200 -67.194 1.00 46.88 100 TYR A O 1
ATOM 774 N N . VAL A 1 101 ? 2.073 17.904 -67.738 1.00 45.41 101 VAL A N 1
ATOM 775 C CA . VAL A 1 101 ? 1.214 18.817 -68.525 1.00 45.41 101 VAL A CA 1
ATOM 776 C C . VAL A 1 101 ? 2.104 19.622 -69.458 1.00 45.41 101 VAL A C 1
ATOM 778 O O . VAL A 1 101 ? 3.230 19.963 -69.030 1.00 45.41 101 VAL A O 1
#

Foldseek 3Di:
DDDPPPPLVVLLVVLVVVLVVLVVVLVVLVVDPPDDPVVSVVSNVVSVVSSVVSVVVSVVSVVVSVVVVVVVVVVVVVVVVVVDDPPDDDDDDDDDDPDDD

Radius of gyration: 28.73 Å; chains: 1; bounding box: 49×34×93 Å